Protein AF-A0AAE1G268-F1 (afdb_monomer)

pLDDT: mean 78.22, std 15.73, range [44.62, 96.06]

Sequence (152 aa):
MKRDLQLIQRTEQASSDKEKFERRKLQRRSMMVSEECRVYTKVCIISEKDKYMPGSRTRERLTQCVELRSDDTLRNTAISKQDNRILALLSRDLVAAEGQYHRSCYRSYTRTMPQVIPKETDSEEFPGVVKDSFEKLFAYIREDVFENPRVI

Structure (mmCIF, N/CA/C/O backbone):
data_AF-A0AAE1G268-F1
#
_entry.id   AF-A0AAE1G268-F1
#
loop_
_atom_site.group_PDB
_atom_site.id
_atom_site.type_symbol
_atom_site.label_atom_id
_atom_site.label_alt_id
_atom_site.label_comp_id
_atom_site.label_asym_id
_atom_site.label_entity_id
_atom_site.label_seq_id
_atom_site.pdbx_PDB_ins_code
_atom_site.Cartn_x
_atom_site.Cartn_y
_atom_site.Cartn_z
_atom_site.occupancy
_atom_site.B_iso_or_equiv
_atom_site.auth_seq_id
_atom_site.auth_comp_id
_atom_site.auth_asym_id
_atom_site.auth_atom_id
_atom_site.pdbx_PDB_model_num
ATOM 1 N N . MET A 1 1 ? -20.862 2.002 -51.182 1.00 56.47 1 MET A N 1
ATOM 2 C CA . MET A 1 1 ? -20.795 0.529 -51.068 1.00 56.47 1 MET A CA 1
ATOM 3 C C . MET A 1 1 ? -19.431 0.017 -50.597 1.00 56.47 1 MET A C 1
ATOM 5 O O . MET A 1 1 ? -19.387 -0.537 -49.512 1.00 56.47 1 MET A O 1
ATOM 9 N N . LYS A 1 2 ? -18.297 0.212 -51.302 1.00 60.59 2 LYS A N 1
ATOM 10 C CA . LYS A 1 2 ? -16.980 -0.279 -50.803 1.00 60.59 2 LYS A CA 1
ATOM 11 C C . LYS A 1 2 ? -16.462 0.433 -49.537 1.00 60.59 2 LYS A C 1
ATOM 13 O O . LYS A 1 2 ? -15.811 -0.198 -48.714 1.00 60.59 2 LYS A O 1
ATOM 18 N N . ARG A 1 3 ? -16.747 1.733 -49.378 1.00 65.06 3 ARG A N 1
ATOM 19 C CA . ARG A 1 3 ? -16.334 2.526 -48.200 1.00 65.06 3 ARG A CA 1
ATOM 20 C C . ARG A 1 3 ? -17.108 2.157 -46.934 1.00 65.06 3 ARG A C 1
ATOM 22 O O . ARG A 1 3 ? -16.520 2.103 -45.862 1.00 65.06 3 ARG A O 1
ATOM 29 N N . ASP A 1 4 ? -18.389 1.843 -47.082 1.00 67.81 4 ASP A N 1
ATOM 30 C CA . ASP A 1 4 ? -19.281 1.531 -45.961 1.00 67.81 4 ASP A CA 1
ATOM 31 C C . ASP A 1 4 ? -18.909 0.177 -45.332 1.00 67.81 4 ASP A C 1
ATOM 33 O O . ASP A 1 4 ? -18.825 0.053 -44.114 1.00 67.81 4 ASP A O 1
ATOM 37 N N . LEU A 1 5 ? -18.535 -0.802 -46.166 1.00 64.62 5 LEU A N 1
ATOM 38 C CA . LEU A 1 5 ? -18.011 -2.100 -45.724 1.00 64.62 5 LEU A CA 1
ATOM 39 C C . LEU A 1 5 ? -16.676 -1.985 -44.967 1.00 64.62 5 LEU A C 1
ATOM 41 O O . LEU A 1 5 ? -16.459 -2.690 -43.986 1.00 64.62 5 LEU A O 1
ATOM 45 N N . GLN A 1 6 ? -15.787 -1.076 -45.382 1.00 72.75 6 GLN A N 1
ATOM 46 C CA . GLN A 1 6 ? -14.515 -0.846 -44.683 1.00 72.75 6 GLN A CA 1
ATOM 47 C C . GLN A 1 6 ? -14.705 -0.157 -43.326 1.00 72.75 6 GLN A C 1
ATOM 49 O O . GLN A 1 6 ? -13.922 -0.393 -42.405 1.00 72.75 6 GLN A O 1
ATOM 54 N N . LEU A 1 7 ? -15.729 0.691 -43.190 1.00 74.50 7 LEU A N 1
ATOM 55 C CA . LEU A 1 7 ? -16.050 1.350 -41.927 1.00 74.50 7 LEU A CA 1
ATOM 56 C C . LEU A 1 7 ? -16.542 0.329 -40.889 1.00 74.50 7 LEU A C 1
ATOM 58 O O . LEU A 1 7 ? -16.065 0.347 -39.757 1.00 74.50 7 LEU A O 1
ATOM 62 N N . ILE A 1 8 ? -17.401 -0.606 -41.310 1.00 72.88 8 ILE A N 1
ATOM 63 C CA . ILE A 1 8 ? -17.938 -1.686 -40.466 1.00 72.88 8 ILE A CA 1
ATOM 64 C C . ILE A 1 8 ? -16.811 -2.604 -39.967 1.00 72.88 8 ILE A C 1
ATOM 66 O O . ILE A 1 8 ? -16.680 -2.824 -38.763 1.00 72.88 8 ILE A O 1
ATOM 70 N N . GLN A 1 9 ? -15.911 -3.031 -40.858 1.00 73.31 9 GLN A N 1
ATOM 71 C CA . GLN A 1 9 ? -14.762 -3.869 -40.485 1.00 73.31 9 GLN A CA 1
ATOM 72 C C . GLN A 1 9 ? -13.831 -3.187 -39.470 1.00 73.31 9 GLN A C 1
ATOM 74 O O . GLN A 1 9 ? -13.322 -3.828 -38.552 1.00 73.31 9 GLN A O 1
ATOM 79 N N . ARG A 1 10 ? -13.619 -1.869 -39.594 1.00 71.00 10 ARG A N 1
ATOM 80 C CA . ARG A 1 10 ? -12.815 -1.104 -38.625 1.00 71.00 10 ARG A CA 1
ATOM 81 C C . ARG A 1 10 ? -13.512 -0.970 -37.276 1.00 71.00 10 ARG A C 1
ATOM 83 O O . ARG A 1 10 ? -12.842 -1.039 -36.248 1.00 71.00 10 ARG A O 1
ATOM 90 N N . THR A 1 11 ? -14.833 -0.790 -37.258 1.00 70.38 11 THR A N 1
ATOM 91 C CA . THR A 1 11 ? -15.594 -0.739 -36.003 1.00 70.38 11 THR A CA 1
ATOM 92 C C . THR A 1 11 ? -15.625 -2.089 -35.294 1.00 70.38 11 THR A C 1
ATOM 94 O O . THR A 1 11 ? -15.479 -2.113 -34.076 1.00 70.38 11 THR A O 1
ATOM 97 N N . GLU A 1 12 ? -15.705 -3.194 -36.039 1.00 72.69 12 GLU A N 1
ATOM 98 C CA . GLU A 1 12 ? -15.644 -4.564 -35.511 1.00 72.69 12 GLU A CA 1
ATOM 99 C C . GLU A 1 12 ? -14.260 -4.908 -34.947 1.00 72.69 12 GLU A C 1
ATOM 101 O O . GLU A 1 12 ? -14.139 -5.528 -33.890 1.00 72.69 12 GLU A O 1
ATOM 106 N N . GLN A 1 13 ? -13.191 -4.460 -35.612 1.00 68.25 13 GLN A N 1
ATOM 107 C CA . GLN A 1 13 ? -11.829 -4.588 -35.090 1.00 68.25 13 GLN A CA 1
ATOM 108 C C . GLN A 1 13 ? -11.650 -3.760 -33.813 1.00 68.25 13 GLN A C 1
ATOM 110 O O . GLN A 1 13 ? -11.165 -4.279 -32.809 1.00 68.25 13 GLN A O 1
ATOM 115 N N . ALA A 1 14 ? -12.123 -2.510 -33.804 1.00 67.31 14 ALA A N 1
ATOM 116 C CA . ALA A 1 14 ? -12.051 -1.644 -32.632 1.00 67.31 14 ALA A CA 1
ATOM 117 C C . ALA A 1 14 ? -12.893 -2.161 -31.449 1.00 67.31 14 ALA A C 1
ATOM 119 O O . ALA A 1 14 ? -12.482 -2.002 -30.298 1.00 67.31 14 ALA A O 1
ATOM 120 N N . SER A 1 15 ? -14.050 -2.787 -31.696 1.00 70.12 15 SER A N 1
ATOM 121 C CA . SER A 1 15 ? -14.858 -3.419 -30.647 1.00 70.12 15 SER A CA 1
ATOM 122 C C . SER A 1 15 ? -14.207 -4.703 -30.130 1.00 70.12 15 SER A C 1
ATOM 124 O O . SER A 1 15 ? -14.109 -4.864 -28.917 1.00 70.12 15 SER A O 1
ATOM 126 N N . SER A 1 16 ? -13.668 -5.554 -31.013 1.00 71.75 16 SER A N 1
ATOM 127 C CA . SER A 1 16 ? -12.885 -6.744 -30.636 1.00 71.75 16 SER A CA 1
ATOM 128 C C . SER A 1 16 ? -11.655 -6.371 -29.801 1.00 71.75 16 SER A C 1
ATOM 130 O O . SER A 1 16 ? -11.338 -7.043 -28.820 1.00 71.75 16 SER A O 1
ATOM 132 N N . ASP A 1 17 ? -10.954 -5.293 -30.150 1.00 70.31 17 ASP A N 1
ATOM 133 C CA . ASP A 1 17 ? -9.760 -4.855 -29.424 1.00 70.31 17 ASP A CA 1
ATOM 134 C C . ASP A 1 17 ? -10.102 -4.250 -28.060 1.00 70.31 17 ASP A C 1
ATOM 136 O O . ASP A 1 17 ? -9.413 -4.534 -27.076 1.00 70.31 17 ASP A O 1
ATOM 140 N N . LYS A 1 18 ? -11.205 -3.494 -27.962 1.00 68.75 18 LYS A N 1
ATOM 141 C CA . LYS A 1 18 ? -11.754 -3.030 -26.677 1.00 68.75 18 LYS A CA 1
ATOM 142 C C . LYS A 1 18 ? -12.186 -4.199 -25.796 1.00 68.75 18 LYS A C 1
ATOM 144 O O . LYS A 1 18 ? -11.873 -4.212 -24.609 1.00 68.75 18 LYS A O 1
ATOM 149 N N . GLU A 1 19 ? -12.836 -5.205 -26.370 1.00 72.56 19 GLU A N 1
ATOM 150 C CA . GLU A 1 19 ? -13.271 -6.393 -25.640 1.00 72.56 19 GLU A CA 1
ATOM 151 C C . GLU A 1 19 ? -12.078 -7.239 -25.169 1.00 72.56 19 GLU A C 1
ATOM 153 O O . GLU A 1 19 ? -12.036 -7.666 -24.017 1.00 72.56 19 GLU A O 1
ATOM 158 N N . LYS A 1 20 ? -11.043 -7.414 -26.000 1.00 70.50 20 LYS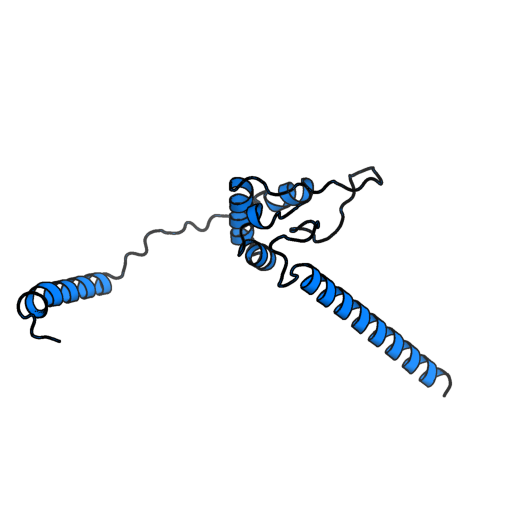 A N 1
ATOM 159 C CA . LYS A 1 20 ? -9.780 -8.059 -25.601 1.00 70.50 20 LYS A CA 1
ATOM 160 C C . LYS A 1 20 ? -9.042 -7.259 -24.528 1.00 70.50 20 LYS A C 1
ATOM 162 O O . LYS A 1 20 ? -8.441 -7.859 -23.637 1.00 70.50 20 LYS A O 1
ATOM 167 N N . PHE A 1 21 ? -9.070 -5.929 -24.592 1.00 66.19 21 PHE A N 1
ATOM 168 C CA . PHE A 1 21 ? -8.470 -5.057 -23.582 1.00 66.19 21 PHE A CA 1
ATOM 169 C C . PHE A 1 21 ? -9.192 -5.168 -22.232 1.00 66.19 21 PHE A C 1
ATOM 171 O O . PHE A 1 21 ? -8.535 -5.380 -21.211 1.00 66.19 21 PHE A O 1
ATOM 178 N N . GLU A 1 22 ? -10.527 -5.122 -22.221 1.00 66.50 22 GLU A N 1
ATOM 179 C CA . GLU A 1 22 ? -11.322 -5.287 -20.999 1.00 66.50 22 GLU A CA 1
ATOM 180 C C . GLU A 1 22 ? -11.255 -6.724 -20.459 1.00 66.50 22 GLU A C 1
ATOM 182 O O . GLU A 1 22 ? -11.076 -6.901 -19.256 1.00 66.50 22 GLU A O 1
ATOM 187 N N . ARG A 1 23 ? -11.241 -7.760 -21.314 1.00 61.81 23 ARG A N 1
ATOM 188 C CA . ARG A 1 23 ? -10.978 -9.150 -20.889 1.00 61.81 23 ARG A CA 1
ATOM 189 C C . ARG A 1 23 ? -9.592 -9.297 -20.262 1.00 61.81 23 ARG A C 1
ATOM 191 O O . ARG A 1 23 ? -9.483 -9.910 -19.210 1.00 61.81 23 ARG A O 1
ATOM 198 N N . ARG A 1 24 ? -8.538 -8.688 -20.822 1.00 61.50 24 ARG A N 1
ATOM 199 C CA . ARG A 1 24 ? -7.190 -8.682 -20.207 1.00 61.50 24 ARG A CA 1
ATOM 200 C C . ARG A 1 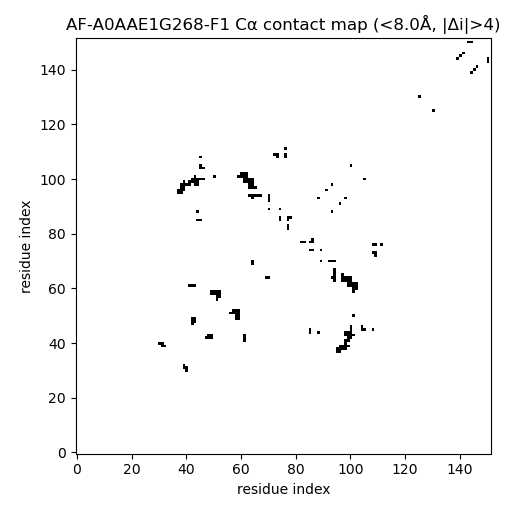24 ? -7.162 -7.932 -18.873 1.00 61.50 24 ARG A C 1
ATOM 202 O O . ARG A 1 24 ? -6.421 -8.316 -17.974 1.00 61.50 24 ARG A O 1
ATOM 209 N N . LYS A 1 25 ? -7.951 -6.867 -18.728 1.00 58.50 25 LYS A N 1
ATOM 210 C CA . LYS A 1 25 ? -8.068 -6.074 -17.494 1.00 58.50 25 LYS A CA 1
ATOM 211 C C . LYS A 1 25 ? -8.843 -6.820 -16.400 1.00 58.50 25 LYS A C 1
ATOM 213 O O . LYS A 1 25 ? -8.404 -6.829 -15.253 1.00 58.50 25 LYS A O 1
ATOM 218 N N . LEU A 1 26 ? -9.927 -7.507 -16.761 1.00 57.25 26 LEU A N 1
ATOM 219 C CA . LEU A 1 26 ? -10.678 -8.419 -15.890 1.00 57.25 26 LEU A CA 1
ATOM 220 C C . LEU A 1 26 ? -9.846 -9.649 -15.511 1.00 57.25 26 LEU A C 1
ATOM 222 O O . LEU A 1 26 ? -9.812 -10.023 -14.346 1.00 57.25 26 LEU A O 1
ATOM 226 N N . GLN A 1 27 ? -9.097 -10.220 -16.455 1.00 56.53 27 GLN A N 1
ATOM 227 C CA . GLN A 1 27 ? -8.208 -11.353 -16.204 1.00 56.53 27 GLN A CA 1
ATOM 228 C C . GLN A 1 27 ? -7.036 -10.967 -15.295 1.00 56.53 27 GLN A C 1
ATOM 230 O O . GLN A 1 27 ? -6.666 -11.753 -14.440 1.00 56.53 27 GLN A O 1
ATOM 235 N N . ARG A 1 28 ? -6.504 -9.740 -15.376 1.00 53.53 28 ARG A N 1
ATOM 236 C CA . ARG A 1 28 ? -5.526 -9.236 -14.390 1.00 53.53 28 ARG A CA 1
ATOM 237 C C . ARG A 1 28 ? -6.120 -9.072 -12.991 1.00 53.53 28 ARG A C 1
ATOM 239 O O . ARG A 1 28 ? -5.433 -9.372 -12.024 1.00 53.53 28 ARG A O 1
ATOM 246 N N . ARG A 1 29 ? -7.382 -8.637 -12.881 1.00 53.09 29 ARG A N 1
ATOM 247 C CA . ARG A 1 29 ? -8.100 -8.576 -11.594 1.00 53.09 29 ARG A CA 1
ATOM 248 C C . ARG A 1 29 ? -8.362 -9.971 -11.019 1.00 53.09 29 ARG A C 1
ATOM 250 O O . ARG A 1 29 ? -8.152 -10.176 -9.833 1.00 53.09 29 ARG A O 1
ATOM 257 N N . SER A 1 30 ? -8.749 -10.925 -11.864 1.00 47.44 30 SER A N 1
ATOM 258 C CA . SER A 1 30 ? -8.966 -12.330 -11.494 1.00 47.44 30 SER A CA 1
ATOM 259 C C . SER A 1 30 ? -7.660 -13.072 -11.182 1.00 47.44 30 SER A C 1
ATOM 261 O O . SER A 1 30 ? -7.633 -13.895 -10.279 1.00 47.44 30 SER A O 1
ATOM 263 N N . MET A 1 31 ? -6.543 -12.744 -11.840 1.00 44.62 31 MET A N 1
ATOM 264 C CA . MET A 1 31 ? -5.245 -13.361 -11.544 1.00 44.62 31 MET A CA 1
ATOM 265 C C . MET A 1 31 ? -4.691 -12.972 -10.172 1.00 44.62 31 MET A C 1
ATOM 267 O O . MET A 1 31 ? -3.812 -13.670 -9.690 1.00 44.62 31 MET A O 1
ATOM 271 N N . MET A 1 32 ? -5.181 -11.911 -9.522 1.00 51.31 32 MET A N 1
ATOM 272 C CA . MET A 1 32 ? -4.733 -11.555 -8.167 1.00 51.31 32 MET A CA 1
ATOM 273 C C . MET A 1 32 ? -5.372 -12.406 -7.065 1.00 51.31 32 MET A C 1
ATOM 275 O O . MET A 1 32 ? -4.894 -12.372 -5.933 1.00 51.31 32 MET A O 1
ATOM 279 N N . VAL A 1 33 ? -6.421 -13.171 -7.381 1.00 52.50 33 VAL A N 1
ATOM 280 C CA . VAL A 1 33 ? -7.111 -14.049 -6.435 1.00 52.50 33 VAL A CA 1
ATOM 281 C C . VAL A 1 33 ? -7.584 -15.292 -7.187 1.00 52.50 33 VAL A C 1
ATOM 283 O O . VAL A 1 33 ? -8.639 -15.286 -7.813 1.00 52.50 33 VAL A O 1
ATOM 286 N N . SER A 1 34 ? -6.817 -16.381 -7.102 1.00 48.62 34 SER A N 1
ATOM 287 C CA . SER A 1 34 ? -7.471 -17.691 -7.106 1.00 48.62 34 SER A CA 1
ATOM 288 C C . SER A 1 34 ? -8.159 -17.811 -5.750 1.00 48.62 34 SER A C 1
ATOM 290 O O . SER A 1 34 ? -7.509 -17.586 -4.728 1.00 48.62 34 SER A O 1
ATOM 292 N N . GLU A 1 35 ? -9.453 -18.127 -5.726 1.00 54.53 35 GLU A N 1
ATOM 293 C CA . GLU A 1 35 ? -10.225 -18.333 -4.488 1.00 54.53 35 GLU A CA 1
ATOM 294 C C . GLU A 1 35 ? -9.591 -19.405 -3.573 1.00 54.53 35 GLU A C 1
ATOM 296 O O . GLU A 1 35 ? -9.867 -19.449 -2.377 1.00 54.53 35 GLU A O 1
ATOM 301 N N . GLU A 1 36 ? -8.657 -20.196 -4.110 1.00 56.19 36 GLU A N 1
ATOM 302 C CA . GLU A 1 36 ? -7.946 -21.280 -3.434 1.00 56.19 36 GLU A CA 1
ATOM 303 C C . GLU A 1 36 ? -6.512 -20.908 -2.993 1.00 56.19 36 GLU A C 1
ATOM 305 O O . GLU A 1 36 ? -5.889 -21.659 -2.242 1.00 56.19 36 GLU A O 1
ATOM 310 N N . CYS A 1 37 ? -5.958 -19.760 -3.416 1.00 59.66 37 CYS A N 1
ATOM 311 C CA . CYS A 1 37 ? -4.562 -19.402 -3.136 1.00 59.66 37 CYS A CA 1
ATOM 312 C C . CYS A 1 37 ? -4.457 -18.287 -2.085 1.00 59.66 37 CYS A C 1
ATOM 314 O O . CYS A 1 37 ? -4.846 -17.143 -2.316 1.00 59.66 37 CYS A O 1
ATOM 316 N N . ARG A 1 38 ? -3.879 -18.616 -0.923 1.00 71.06 38 ARG A N 1
ATOM 317 C CA . ARG A 1 38 ? -3.638 -17.670 0.189 1.00 71.06 38 ARG A CA 1
ATOM 318 C C . ARG A 1 38 ? -2.581 -16.601 -0.120 1.00 71.06 38 ARG A C 1
ATOM 320 O O . ARG A 1 38 ? -2.398 -15.693 0.682 1.00 71.06 38 ARG A O 1
ATOM 327 N N . VAL A 1 39 ? -1.896 -16.717 -1.256 1.00 83.38 39 VAL A N 1
ATOM 328 C CA . VAL A 1 39 ? -0.697 -15.956 -1.602 1.00 83.38 39 VAL A CA 1
ATOM 329 C C . VAL A 1 39 ? -0.940 -15.105 -2.849 1.00 83.38 39 VAL A C 1
ATOM 331 O O . VAL A 1 39 ? -1.516 -15.575 -3.832 1.00 83.38 39 VAL A O 1
ATOM 334 N N . TYR A 1 40 ? -0.478 -13.855 -2.825 1.00 84.69 40 TYR A N 1
ATOM 335 C CA . TYR A 1 40 ? -0.520 -12.959 -3.972 1.00 84.69 40 TYR A CA 1
ATOM 336 C C . TYR A 1 40 ? 0.380 -13.454 -5.108 1.00 84.69 40 TYR A C 1
ATOM 338 O O . TYR A 1 40 ? 1.447 -14.033 -4.909 1.00 84.69 40 TYR A O 1
ATOM 346 N N . THR A 1 41 ? -0.019 -13.172 -6.348 1.00 84.25 41 THR A N 1
ATOM 347 C CA . THR A 1 41 ? 0.849 -13.429 -7.502 1.00 84.25 41 THR A CA 1
ATOM 348 C C . THR A 1 41 ? 2.162 -12.663 -7.395 1.00 84.25 41 THR A C 1
ATOM 350 O O . THR A 1 41 ? 2.175 -11.534 -6.907 1.00 84.25 41 THR A O 1
ATOM 353 N N . LYS A 1 42 ? 3.239 -13.237 -7.949 1.00 87.38 42 LYS A N 1
ATOM 354 C CA . LYS A 1 42 ? 4.588 -12.646 -8.007 1.00 87.38 42 LYS A CA 1
ATOM 355 C C . LYS A 1 42 ? 4.660 -11.435 -8.947 1.00 87.38 42 LYS A C 1
ATOM 357 O O . LYS A 1 42 ? 5.274 -11.480 -10.011 1.00 87.38 42 LYS A O 1
ATOM 362 N N . VAL A 1 43 ? 3.984 -10.360 -8.559 1.00 91.25 43 VAL A N 1
ATOM 363 C CA . VAL A 1 43 ? 3.871 -9.079 -9.257 1.00 91.25 43 VAL A CA 1
ATOM 364 C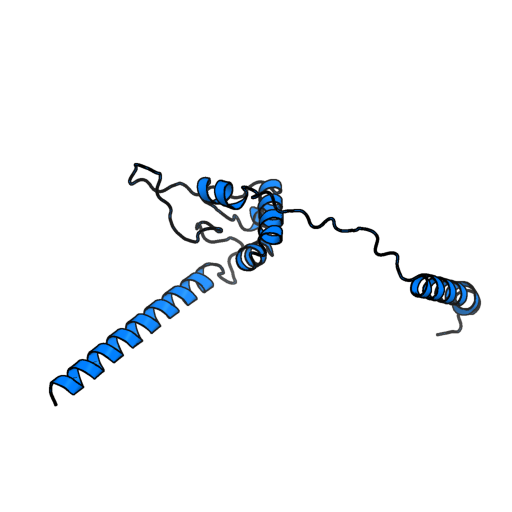 C . VAL A 1 43 ? 3.976 -7.969 -8.215 1.00 91.25 43 VAL A C 1
ATOM 366 O O . VAL A 1 43 ? 3.584 -8.137 -7.066 1.00 91.25 43 VAL A O 1
ATOM 369 N N . CYS A 1 44 ? 4.495 -6.807 -8.612 1.00 94.44 44 CYS A N 1
ATOM 370 C CA . CYS A 1 44 ? 4.530 -5.641 -7.736 1.00 94.44 44 CYS A CA 1
ATOM 371 C C . CYS A 1 44 ? 3.115 -5.166 -7.372 1.00 94.44 44 CYS A C 1
ATOM 373 O O . CYS A 1 44 ? 2.394 -4.690 -8.250 1.00 94.44 44 CYS A O 1
ATOM 375 N N . ILE A 1 45 ? 2.758 -5.190 -6.087 1.00 93.44 45 ILE A N 1
ATOM 376 C CA . ILE A 1 45 ? 1.446 -4.749 -5.579 1.00 93.44 45 ILE A CA 1
ATOM 377 C C . ILE A 1 45 ? 1.167 -3.259 -5.850 1.00 93.44 45 ILE A C 1
ATOM 379 O O . ILE A 1 45 ? 0.024 -2.862 -6.077 1.00 93.44 45 ILE A O 1
ATOM 383 N N . ILE A 1 46 ? 2.221 -2.436 -5.923 1.00 94.25 46 ILE A N 1
ATOM 384 C CA . ILE A 1 46 ? 2.120 -0.986 -6.149 1.00 94.25 46 ILE A CA 1
ATOM 385 C C . ILE A 1 46 ? 1.915 -0.667 -7.635 1.00 94.25 46 ILE A C 1
ATOM 387 O O . ILE A 1 46 ? 1.044 0.117 -7.996 1.00 94.25 46 ILE A O 1
ATOM 391 N N . SER A 1 47 ? 2.734 -1.247 -8.519 1.00 91.69 47 SER A N 1
ATOM 392 C CA . SER A 1 47 ? 2.761 -0.867 -9.941 1.00 91.69 47 SER A CA 1
ATOM 393 C C . SER A 1 47 ? 2.020 -1.826 -10.868 1.00 91.69 47 SER A C 1
ATOM 395 O O . SER A 1 47 ? 1.743 -1.435 -11.999 1.00 91.69 47 SER A O 1
ATOM 397 N N . GLU A 1 48 ? 1.739 -3.065 -10.439 1.00 90.12 48 GLU A N 1
ATOM 398 C CA . GLU A 1 48 ? 1.145 -4.150 -11.252 1.00 90.12 48 GLU A CA 1
ATOM 399 C C . GLU A 1 48 ? 1.878 -4.446 -12.577 1.00 90.12 48 GLU A C 1
ATOM 401 O O . GLU A 1 48 ? 1.355 -5.082 -13.491 1.00 90.12 48 GLU A O 1
ATOM 406 N N . LYS A 1 49 ? 3.102 -3.941 -12.712 1.00 89.25 49 LYS A N 1
ATOM 407 C CA . LYS A 1 49 ? 3.890 -3.944 -13.945 1.00 89.25 49 LYS A CA 1
ATOM 408 C C . LYS A 1 49 ? 5.333 -4.238 -13.613 1.00 89.25 49 LYS A C 1
ATOM 410 O O . LYS A 1 49 ? 5.822 -3.710 -12.614 1.00 89.25 49 LYS A O 1
ATOM 415 N N . ASP A 1 50 ? 5.999 -4.963 -14.503 1.00 89.38 50 ASP A N 1
ATOM 416 C CA . ASP A 1 50 ? 7.450 -5.111 -14.501 1.00 89.38 50 ASP A CA 1
ATOM 417 C C . ASP A 1 50 ? 8.122 -3.742 -14.629 1.00 89.38 50 ASP A C 1
ATOM 419 O O . ASP A 1 50 ? 7.704 -2.892 -15.424 1.00 89.38 50 ASP A O 1
ATOM 423 N N . LYS A 1 51 ? 9.183 -3.536 -13.852 1.00 90.12 51 LYS A N 1
ATOM 424 C CA . LYS A 1 51 ? 10.009 -2.334 -13.918 1.00 90.12 51 LYS A CA 1
ATOM 425 C C . LYS A 1 51 ? 11.422 -2.701 -14.342 1.00 90.12 51 LYS A C 1
ATOM 427 O O . LYS A 1 51 ? 11.916 -3.772 -14.008 1.00 90.12 51 LYS A O 1
ATOM 432 N N . TYR A 1 52 ? 12.067 -1.821 -15.098 1.00 91.75 52 TYR A N 1
ATOM 433 C CA . TYR A 1 52 ? 13.452 -1.984 -15.535 1.00 91.75 52 TYR A CA 1
ATOM 434 C C . TYR A 1 52 ? 14.364 -1.051 -14.744 1.00 91.75 52 TYR A C 1
ATOM 436 O O . TYR A 1 52 ? 13.957 0.047 -14.354 1.00 91.75 52 TYR A O 1
ATOM 444 N N . MET A 1 53 ? 15.595 -1.498 -14.502 1.00 89.81 53 MET A N 1
ATOM 445 C CA . MET A 1 53 ? 16.605 -0.686 -13.833 1.00 89.81 53 MET A CA 1
ATOM 446 C C . MET A 1 53 ? 17.012 0.497 -14.726 1.00 89.81 53 MET A C 1
ATOM 448 O O . MET A 1 53 ? 17.143 0.330 -15.941 1.00 89.81 53 MET A O 1
ATOM 452 N N . PRO A 1 54 ? 17.237 1.694 -14.158 1.00 87.50 54 PRO A N 1
ATOM 453 C CA . PRO A 1 54 ? 17.656 2.850 -14.943 1.00 87.50 54 PRO A CA 1
ATOM 454 C C . PRO A 1 54 ? 18.998 2.567 -15.631 1.00 87.50 54 PRO A C 1
ATOM 456 O O . PRO A 1 54 ? 19.922 2.048 -15.009 1.00 87.50 54 PRO A O 1
ATOM 459 N N . GLY A 1 55 ? 19.095 2.889 -16.923 1.00 89.12 55 GLY A N 1
ATOM 460 C CA . GLY A 1 55 ? 20.314 2.677 -17.713 1.00 89.12 55 GLY A CA 1
ATOM 461 C C . GLY A 1 55 ? 20.604 1.219 -18.090 1.00 89.12 55 GLY A C 1
ATOM 462 O O . GLY A 1 55 ? 21.648 0.948 -18.673 1.00 89.12 55 GLY A O 1
ATOM 463 N N . SER A 1 56 ? 19.699 0.279 -17.797 1.00 90.06 56 SER A N 1
ATOM 464 C CA . SER A 1 56 ? 19.872 -1.137 -18.121 1.00 90.06 56 SER A CA 1
ATOM 465 C C . SER A 1 56 ? 18.611 -1.743 -18.739 1.00 90.06 56 SER A C 1
ATOM 467 O O . SER A 1 56 ? 17.490 -1.302 -18.501 1.00 90.06 56 SER A O 1
ATOM 469 N N . ARG A 1 57 ? 18.792 -2.815 -19.517 1.00 89.50 57 ARG A N 1
ATOM 470 C CA . ARG A 1 57 ? 17.698 -3.671 -20.008 1.00 89.50 57 ARG A CA 1
ATOM 471 C C . ARG A 1 57 ? 17.302 -4.758 -19.002 1.00 89.50 57 ARG A C 1
ATOM 473 O O . ARG A 1 57 ? 16.459 -5.598 -19.305 1.00 89.50 57 ARG A O 1
ATOM 480 N N . THR A 1 58 ? 17.903 -4.766 -17.814 1.00 91.62 58 THR A N 1
ATOM 481 C CA . THR A 1 58 ? 17.583 -5.722 -16.750 1.00 91.62 58 THR A CA 1
ATOM 482 C C . THR A 1 58 ? 16.335 -5.298 -15.980 1.00 91.62 58 THR A C 1
ATOM 484 O O . THR A 1 58 ? 16.141 -4.121 -15.667 1.00 91.62 58 THR A O 1
ATOM 487 N N . ARG A 1 59 ? 15.477 -6.273 -15.665 1.00 91.62 59 ARG A N 1
ATOM 488 C CA . ARG A 1 59 ? 14.296 -6.056 -14.822 1.00 91.62 59 ARG A CA 1
ATOM 489 C C . ARG A 1 59 ? 14.724 -5.833 -13.372 1.00 91.62 59 ARG A C 1
ATOM 491 O O . ARG A 1 59 ? 15.617 -6.517 -12.870 1.00 91.62 59 ARG A O 1
ATOM 498 N N . GLU A 1 60 ? 14.092 -4.873 -12.711 1.00 94.25 60 GLU A N 1
ATOM 499 C CA . GLU A 1 60 ? 14.210 -4.678 -11.273 1.00 94.25 60 GLU A CA 1
ATOM 500 C C . GLU A 1 60 ? 13.611 -5.898 -10.565 1.00 94.25 60 GLU A C 1
ATOM 502 O O . GLU A 1 60 ? 12.529 -6.369 -10.916 1.00 94.25 60 GLU A O 1
ATOM 507 N N . ARG A 1 61 ? 14.331 -6.440 -9.581 1.00 94.12 61 ARG A N 1
ATOM 508 C CA . ARG A 1 61 ? 13.847 -7.592 -8.816 1.00 94.12 61 ARG A CA 1
ATOM 509 C C . ARG A 1 61 ? 12.723 -7.167 -7.874 1.00 94.12 61 ARG A C 1
ATOM 511 O O . ARG A 1 61 ? 12.769 -6.086 -7.287 1.00 94.12 61 ARG A O 1
ATOM 518 N N . LEU A 1 62 ? 11.746 -8.052 -7.706 1.00 95.31 62 LEU A N 1
ATOM 519 C CA . LEU A 1 62 ? 10.723 -7.914 -6.679 1.00 95.31 62 LEU A CA 1
ATOM 520 C C . LEU A 1 62 ? 11.309 -8.254 -5.304 1.00 95.31 62 LEU A C 1
ATOM 522 O O . LEU A 1 62 ? 12.131 -9.158 -5.162 1.00 95.31 62 LEU A O 1
ATOM 526 N N . THR A 1 63 ? 10.873 -7.511 -4.298 1.00 94.50 63 THR A N 1
ATOM 527 C CA . THR A 1 63 ? 11.160 -7.718 -2.882 1.00 94.50 63 THR A CA 1
ATOM 528 C C . THR A 1 63 ? 9.866 -8.146 -2.205 1.00 94.50 63 THR A C 1
ATOM 530 O O . THR A 1 63 ? 8.848 -7.475 -2.361 1.00 94.50 63 THR A O 1
ATOM 533 N N . GLN A 1 64 ? 9.898 -9.270 -1.496 1.00 94.69 64 GLN A N 1
ATOM 534 C CA . GLN A 1 64 ? 8.766 -9.750 -0.707 1.00 94.69 64 GLN A CA 1
ATOM 535 C C . GLN A 1 64 ? 8.641 -8.942 0.587 1.00 94.69 64 GLN A C 1
ATOM 537 O O . GLN A 1 64 ? 9.647 -8.580 1.199 1.00 94.69 64 GLN A O 1
ATOM 542 N N . CYS A 1 65 ? 7.405 -8.672 0.993 1.00 93.38 65 CYS A N 1
ATOM 543 C CA . CYS A 1 65 ? 7.074 -8.138 2.302 1.00 93.38 65 CYS A CA 1
ATOM 544 C C . CYS A 1 65 ? 7.263 -9.255 3.333 1.00 93.38 65 CYS A C 1
ATOM 546 O O . CYS A 1 65 ? 6.531 -10.240 3.319 1.00 93.38 65 CYS A O 1
ATOM 548 N N . VAL A 1 66 ? 8.285 -9.131 4.177 1.00 92.75 66 VAL A N 1
ATOM 549 C CA . VAL A 1 66 ? 8.590 -10.114 5.233 1.00 92.75 66 VAL A CA 1
ATOM 550 C C . VAL A 1 66 ? 8.332 -9.528 6.623 1.00 92.75 66 VAL A C 1
ATOM 552 O O . VAL A 1 66 ? 8.052 -10.260 7.564 1.00 92.75 66 VAL A O 1
ATOM 555 N N . GLU A 1 67 ? 8.398 -8.203 6.762 1.00 93.12 67 GLU A N 1
ATOM 556 C CA . GLU A 1 67 ? 8.268 -7.517 8.045 1.00 93.12 67 GLU A CA 1
ATOM 557 C C . GLU A 1 67 ? 6.894 -6.848 8.184 1.00 93.12 67 GLU A C 1
ATOM 559 O O . GLU A 1 67 ? 6.439 -6.142 7.280 1.00 93.12 67 GLU A O 1
ATOM 564 N N . LEU A 1 68 ? 6.274 -6.968 9.362 1.00 89.94 68 LEU A N 1
ATOM 565 C CA . LEU A 1 68 ? 5.019 -6.267 9.681 1.00 89.94 68 LEU A CA 1
ATOM 566 C C . LEU A 1 68 ? 5.177 -4.745 9.578 1.00 89.94 68 LEU A C 1
ATOM 568 O O . LEU A 1 68 ? 4.304 -4.053 9.067 1.00 89.94 68 LEU A O 1
ATOM 572 N N . ARG A 1 69 ? 6.360 -4.226 9.929 1.00 90.19 69 ARG A N 1
ATOM 573 C CA . ARG A 1 69 ? 6.674 -2.798 9.804 1.00 90.19 69 ARG A CA 1
ATOM 574 C C . ARG A 1 69 ? 6.520 -2.276 8.368 1.00 90.19 69 ARG A C 1
ATOM 576 O O . ARG A 1 69 ? 6.147 -1.114 8.175 1.00 90.19 69 ARG A O 1
ATOM 583 N N . SER A 1 70 ? 6.827 -3.089 7.352 1.00 88.75 70 SER A N 1
ATOM 584 C CA . SER A 1 70 ? 6.593 -2.702 5.953 1.00 88.75 70 SER A CA 1
ATOM 585 C C . SER A 1 70 ? 5.107 -2.667 5.590 1.00 88.75 70 SER A C 1
ATOM 587 O O . SER A 1 70 ? 4.718 -1.778 4.830 1.00 88.75 70 SER A O 1
ATOM 589 N N . ASP A 1 71 ? 4.288 -3.565 6.150 1.00 91.81 71 ASP A N 1
ATOM 590 C CA . ASP A 1 71 ? 2.826 -3.547 5.986 1.00 91.81 71 ASP A CA 1
ATOM 591 C C . ASP A 1 71 ? 2.235 -2.258 6.566 1.00 91.81 71 ASP A C 1
ATOM 593 O O . ASP A 1 71 ? 1.594 -1.493 5.844 1.00 91.81 71 ASP A O 1
ATOM 597 N N . ASP A 1 72 ? 2.576 -1.943 7.819 1.00 92.06 72 ASP A N 1
ATOM 598 C CA . ASP A 1 72 ? 2.110 -0.740 8.518 1.00 92.06 72 ASP A CA 1
ATOM 599 C C . ASP A 1 72 ? 2.474 0.538 7.759 1.00 92.06 72 ASP A C 1
ATOM 601 O O . ASP A 1 72 ? 1.664 1.451 7.596 1.00 92.06 72 ASP A O 1
ATOM 605 N N . THR A 1 73 ? 3.703 0.603 7.240 1.00 93.25 73 THR A N 1
ATOM 606 C CA . THR A 1 73 ? 4.166 1.770 6.482 1.00 93.25 73 THR A CA 1
ATOM 607 C C . THR A 1 73 ? 3.344 1.952 5.203 1.00 93.25 73 THR A C 1
ATOM 609 O O . THR A 1 73 ? 2.947 3.078 4.883 1.00 93.25 73 THR A O 1
ATOM 612 N N . LEU A 1 74 ? 3.066 0.865 4.473 1.00 93.44 74 LEU A N 1
ATOM 613 C CA . LEU A 1 74 ? 2.235 0.895 3.267 1.00 93.44 74 LEU A CA 1
ATOM 614 C C . LEU A 1 74 ? 0.786 1.251 3.589 1.00 93.44 74 LEU A C 1
ATOM 616 O O . LEU A 1 74 ? 0.191 2.036 2.853 1.00 93.44 74 LEU A O 1
ATOM 620 N N . ARG A 1 75 ? 0.249 0.737 4.698 1.00 93.94 75 ARG A N 1
ATOM 621 C CA . ARG A 1 75 ? -1.093 1.052 5.196 1.00 93.94 75 ARG A CA 1
ATOM 622 C C . ARG A 1 75 ? -1.233 2.521 5.517 1.00 93.94 75 ARG A C 1
ATOM 624 O O . ARG A 1 75 ? -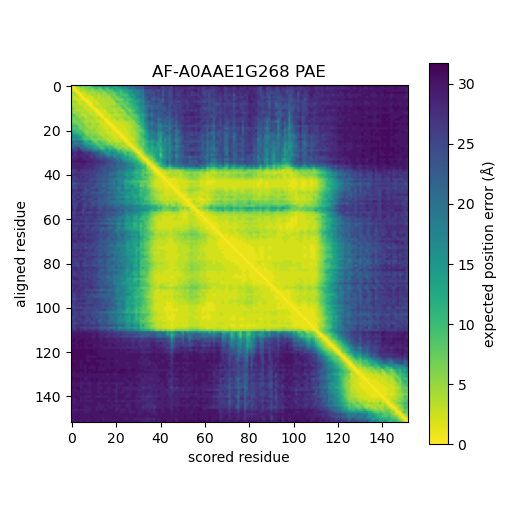2.087 3.182 4.935 1.00 93.94 75 ARG A O 1
ATOM 631 N N . ASN A 1 76 ? -0.335 3.056 6.331 1.00 93.44 76 ASN A N 1
ATOM 632 C CA . ASN A 1 76 ? -0.356 4.461 6.713 1.00 93.44 76 ASN A CA 1
ATOM 633 C C . ASN A 1 76 ? -0.227 5.365 5.486 1.00 93.44 76 ASN A C 1
ATOM 635 O O . ASN A 1 76 ? -1.015 6.291 5.319 1.00 93.44 76 ASN A O 1
ATOM 639 N N . THR A 1 77 ? 0.694 5.059 4.563 1.00 93.75 77 THR A N 1
ATOM 640 C CA . THR A 1 77 ? 0.797 5.857 3.331 1.00 93.75 77 THR A CA 1
ATOM 641 C C . THR A 1 77 ? -0.394 5.704 2.393 1.00 93.75 77 THR A C 1
ATOM 643 O O . THR A 1 77 ? -0.754 6.685 1.747 1.00 93.75 77 THR A O 1
ATOM 646 N N . ALA A 1 78 ? -1.026 4.533 2.313 1.00 93.69 78 ALA A N 1
ATOM 647 C CA . ALA A 1 78 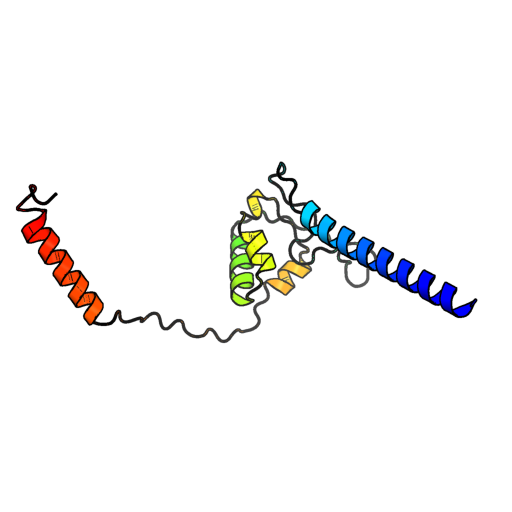? -2.246 4.346 1.533 1.00 93.69 78 ALA A CA 1
ATOM 648 C C . ALA A 1 78 ? -3.427 5.128 2.124 1.00 93.69 78 ALA A C 1
ATOM 650 O O . ALA A 1 78 ? -4.147 5.770 1.364 1.00 93.69 78 ALA A O 1
ATOM 651 N N . ILE A 1 79 ? -3.568 5.152 3.455 1.00 93.12 79 ILE A N 1
ATOM 652 C CA . ILE A 1 79 ? -4.557 5.978 4.164 1.00 93.12 79 ILE A CA 1
ATOM 653 C C . ILE A 1 79 ? -4.305 7.457 3.862 1.00 93.12 79 ILE A C 1
ATOM 655 O O . ILE A 1 79 ? -5.197 8.142 3.367 1.00 93.12 79 ILE A O 1
ATOM 659 N N . SER A 1 80 ? -3.073 7.941 4.059 1.00 91.56 80 SER A N 1
ATOM 660 C CA . SER A 1 80 ? -2.726 9.347 3.810 1.00 91.56 80 SER A CA 1
ATOM 661 C C . SER A 1 80 ? -2.923 9.774 2.353 1.00 91.56 80 SER A C 1
ATOM 663 O O . SER A 1 80 ? -3.177 10.945 2.084 1.00 91.56 80 SER A O 1
ATOM 665 N N . LYS A 1 81 ? -2.774 8.850 1.397 1.00 92.25 81 LYS A N 1
ATOM 666 C CA . LYS A 1 81 ? -2.986 9.106 -0.036 1.00 92.25 81 LYS A CA 1
ATOM 667 C C . LYS A 1 81 ? -4.413 8.817 -0.507 1.00 92.25 81 LYS A C 1
ATOM 669 O O . LYS A 1 81 ? -4.692 9.063 -1.676 1.00 92.25 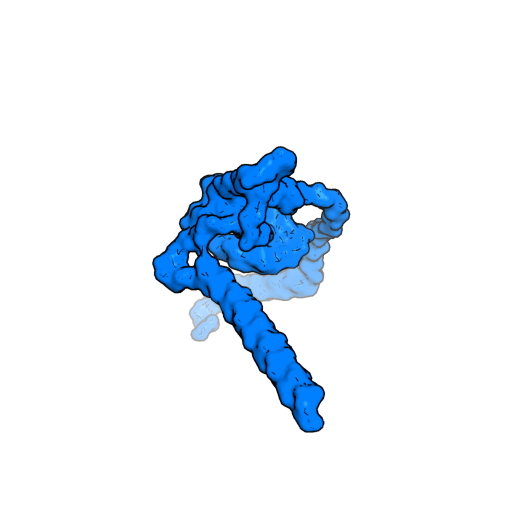81 LYS A O 1
ATOM 674 N N . GLN A 1 82 ? -5.277 8.285 0.362 1.00 92.62 82 GLN A N 1
ATOM 675 C CA . GLN A 1 82 ? -6.601 7.758 0.013 1.00 92.62 82 GLN A CA 1
ATOM 676 C C . GLN A 1 82 ? -6.552 6.764 -1.166 1.00 92.62 82 GLN A C 1
ATOM 678 O O . GLN A 1 82 ? -7.426 6.736 -2.036 1.00 92.62 82 GLN A O 1
ATOM 683 N N . ASP A 1 83 ? -5.504 5.934 -1.216 1.00 93.38 83 ASP A N 1
ATOM 684 C CA . ASP A 1 83 ? -5.325 4.934 -2.270 1.00 93.38 83 ASP A CA 1
ATOM 685 C C . ASP A 1 83 ? -6.165 3.687 -1.968 1.00 93.38 83 ASP A C 1
ATOM 687 O O . ASP A 1 83 ? -5.694 2.690 -1.413 1.00 93.38 83 ASP A O 1
ATOM 691 N N . ASN A 1 84 ? -7.440 3.750 -2.357 1.00 93.19 84 ASN A N 1
ATOM 692 C CA . ASN A 1 84 ? -8.428 2.691 -2.135 1.00 93.19 84 ASN A CA 1
ATOM 693 C C . ASN A 1 84 ? -7.999 1.326 -2.688 1.00 93.19 84 ASN A C 1
ATOM 695 O O . ASN A 1 84 ? -8.393 0.289 -2.156 1.00 93.19 84 ASN A O 1
ATOM 699 N N . ARG A 1 85 ? -7.187 1.299 -3.752 1.00 93.44 85 ARG A N 1
ATOM 700 C CA . ARG A 1 85 ? -6.720 0.039 -4.333 1.00 93.44 85 ARG A CA 1
ATOM 701 C C . ARG A 1 85 ? -5.706 -0.629 -3.417 1.00 93.44 85 ARG A C 1
ATOM 703 O O . ARG A 1 85 ? -5.824 -1.823 -3.153 1.00 93.44 85 ARG A O 1
ATOM 710 N N . ILE A 1 86 ? -4.705 0.120 -2.962 1.00 92.56 86 ILE A N 1
ATOM 711 C CA . ILE A 1 86 ? -3.703 -0.425 -2.044 1.00 92.56 86 ILE A CA 1
ATOM 712 C C . ILE A 1 86 ? -4.364 -0.778 -0.710 1.00 92.56 86 ILE A C 1
ATOM 714 O O . ILE A 1 86 ? -4.100 -1.854 -0.190 1.00 92.56 86 ILE A O 1
ATOM 718 N N . LEU A 1 87 ? -5.303 0.036 -0.218 1.00 94.19 87 LEU A N 1
ATOM 719 C CA . LEU A 1 87 ? -6.097 -0.293 0.973 1.00 94.19 87 LEU A CA 1
ATOM 720 C C . LEU A 1 87 ? -6.858 -1.619 0.830 1.00 94.19 87 LEU A C 1
ATOM 722 O O . LEU A 1 87 ? -6.851 -2.424 1.757 1.00 94.19 87 LEU A O 1
ATOM 726 N N . ALA A 1 88 ? -7.452 -1.890 -0.336 1.00 91.19 88 ALA A N 1
ATOM 727 C CA . ALA A 1 88 ? -8.116 -3.166 -0.590 1.00 91.19 88 ALA A CA 1
ATOM 728 C C . ALA A 1 88 ? -7.136 -4.354 -0.560 1.00 91.19 88 ALA A C 1
ATOM 730 O O . ALA A 1 88 ? -7.470 -5.401 -0.010 1.00 91.19 88 ALA A O 1
ATOM 731 N N . LEU A 1 89 ? -5.915 -4.201 -1.085 1.00 89.62 89 LEU A N 1
ATOM 732 C CA . LEU A 1 89 ? -4.873 -5.238 -1.001 1.00 89.62 89 LEU A CA 1
ATOM 733 C C . LEU A 1 89 ? -4.375 -5.447 0.438 1.00 89.62 89 LEU A C 1
ATOM 735 O O . LEU A 1 89 ? -4.103 -6.575 0.842 1.00 89.62 89 LEU A O 1
ATOM 739 N N . LEU A 1 90 ? -4.306 -4.369 1.216 1.00 90.81 90 LEU A N 1
ATOM 740 C CA . LEU A 1 90 ? -3.930 -4.371 2.630 1.00 90.81 90 LEU A CA 1
ATOM 741 C C . LEU A 1 90 ? -5.061 -4.833 3.561 1.00 90.81 90 LEU A C 1
ATOM 743 O O . LEU A 1 90 ? -4.872 -4.891 4.775 1.00 90.81 90 LEU A O 1
ATOM 747 N N . SER A 1 91 ? -6.246 -5.166 3.040 1.00 87.88 91 SER A N 1
ATOM 748 C CA . SER A 1 91 ? -7.278 -5.851 3.838 1.00 87.88 91 SER A CA 1
ATOM 749 C C . SER A 1 91 ? -6.798 -7.221 4.335 1.00 87.88 91 SER A C 1
ATOM 751 O O . SER A 1 91 ? -7.269 -7.716 5.355 1.00 87.88 91 SER A O 1
ATOM 753 N N . ARG A 1 92 ? -5.828 -7.809 3.627 1.00 87.00 92 ARG A N 1
ATOM 754 C CA . ARG A 1 92 ? -5.079 -9.001 4.020 1.00 87.00 92 ARG A CA 1
ATOM 755 C C . ARG A 1 92 ? -3.689 -8.599 4.504 1.00 87.00 92 ARG A C 1
ATOM 757 O O . ARG A 1 92 ? -3.134 -7.610 4.034 1.00 87.00 92 ARG A O 1
ATOM 764 N N . ASP A 1 93 ? -3.119 -9.404 5.392 1.00 89.88 93 ASP A N 1
ATOM 765 C CA . ASP A 1 93 ? -1.730 -9.260 5.831 1.00 89.88 93 ASP A CA 1
ATOM 766 C C . ASP A 1 93 ? -0.780 -9.542 4.651 1.00 89.88 93 ASP A C 1
ATOM 768 O O . ASP A 1 93 ? -0.778 -10.650 4.101 1.00 89.88 93 ASP A O 1
ATOM 772 N N . LEU A 1 94 ? 0.008 -8.541 4.232 1.00 91.19 94 LEU A N 1
ATOM 773 C CA . LEU A 1 94 ? 0.945 -8.693 3.116 1.00 91.19 94 LEU A CA 1
ATOM 774 C C . LEU A 1 94 ? 2.052 -9.702 3.396 1.00 91.19 94 LEU A C 1
ATOM 776 O O . LEU A 1 94 ? 2.560 -10.292 2.445 1.00 91.19 94 LEU A O 1
ATOM 780 N N . VAL A 1 95 ? 2.449 -9.880 4.655 1.00 91.38 95 VAL A N 1
ATOM 781 C CA . VAL A 1 95 ? 3.472 -10.858 5.027 1.00 91.38 95 VAL A CA 1
ATOM 782 C C . VAL A 1 95 ? 2.910 -12.260 4.824 1.00 91.38 95 VAL A C 1
ATOM 784 O O . VAL A 1 95 ? 3.518 -13.074 4.129 1.00 91.38 95 VAL A O 1
ATOM 787 N N . ALA A 1 96 ? 1.702 -12.514 5.337 1.00 90.50 96 ALA A N 1
ATOM 788 C CA . ALA A 1 96 ? 1.022 -13.800 5.177 1.00 90.50 96 ALA A CA 1
ATOM 789 C C . ALA A 1 96 ? 0.655 -14.102 3.714 1.00 90.50 96 ALA A C 1
ATOM 791 O O . ALA A 1 96 ? 0.725 -15.248 3.276 1.00 90.50 96 ALA A O 1
ATOM 792 N N . ALA A 1 97 ? 0.281 -13.074 2.951 1.00 90.81 97 ALA A N 1
ATOM 793 C CA . ALA A 1 97 ? -0.058 -13.193 1.538 1.00 90.81 97 ALA A CA 1
ATOM 794 C C . ALA A 1 97 ? 1.165 -13.097 0.603 1.00 90.81 97 ALA A C 1
ATOM 796 O O . ALA A 1 97 ? 0.989 -12.991 -0.608 1.00 90.81 97 ALA A O 1
ATOM 797 N N . GLU A 1 98 ? 2.389 -13.098 1.139 1.00 91.06 98 GLU A N 1
ATOM 798 C CA . GLU A 1 98 ? 3.661 -12.950 0.412 1.00 91.06 98 GLU A CA 1
ATOM 799 C C . GLU A 1 98 ? 3.664 -11.817 -0.632 1.00 91.06 98 GLU A C 1
ATOM 801 O O . GLU A 1 98 ? 4.211 -11.946 -1.731 1.00 91.06 98 GLU A O 1
ATOM 806 N N . GLY A 1 99 ? 3.051 -10.681 -0.297 1.00 92.44 99 GLY A N 1
ATOM 807 C CA . GLY A 1 99 ? 2.977 -9.518 -1.171 1.00 92.44 99 GLY A CA 1
ATOM 808 C C . GLY A 1 99 ? 4.369 -9.055 -1.599 1.00 92.44 99 GLY A C 1
ATOM 809 O O . GLY A 1 99 ? 5.289 -8.973 -0.786 1.00 92.44 99 GLY A O 1
ATOM 810 N N . GLN A 1 100 ? 4.543 -8.739 -2.882 1.00 94.62 100 GLN A N 1
ATOM 811 C CA . GLN A 1 100 ? 5.841 -8.341 -3.430 1.00 94.62 100 GLN A CA 1
ATOM 812 C C . GLN A 1 100 ? 5.788 -6.947 -4.054 1.00 94.62 100 GLN A C 1
ATOM 814 O O . GLN A 1 100 ? 4.768 -6.522 -4.588 1.00 94.62 100 GLN A O 1
ATOM 819 N N . TYR A 1 101 ? 6.900 -6.217 -4.035 1.00 95.81 101 TYR A N 1
ATOM 820 C CA . TYR A 1 101 ? 7.015 -4.897 -4.653 1.00 95.81 101 TYR A CA 1
ATOM 821 C C . TYR A 1 101 ? 8.416 -4.643 -5.204 1.00 95.81 101 TYR A C 1
ATOM 823 O O . TYR A 1 101 ? 9.405 -5.195 -4.735 1.00 95.81 101 TYR A O 1
ATOM 831 N N . HIS A 1 102 ? 8.532 -3.754 -6.187 1.00 96.06 102 HIS A N 1
ATOM 832 C CA . HIS A 1 102 ? 9.838 -3.210 -6.558 1.00 96.06 102 HIS A CA 1
ATOM 833 C C . HIS A 1 102 ? 10.348 -2.292 -5.444 1.00 96.06 102 HIS A C 1
ATOM 835 O O . HIS A 1 102 ? 9.589 -1.468 -4.920 1.00 96.06 102 HIS A O 1
ATOM 841 N N . ARG A 1 103 ? 11.644 -2.363 -5.124 1.00 93.69 103 ARG A N 1
ATOM 842 C CA . ARG A 1 103 ? 12.258 -1.516 -4.088 1.00 93.69 103 ARG A CA 1
ATOM 843 C C . ARG A 1 103 ? 12.098 -0.031 -4.409 1.00 93.69 103 ARG A C 1
ATOM 845 O O . ARG A 1 103 ? 11.829 0.778 -3.521 1.00 93.69 103 ARG A O 1
ATOM 852 N N . SER A 1 104 ? 12.223 0.333 -5.682 1.00 94.19 104 SER A N 1
ATOM 853 C CA . SER A 1 104 ? 12.021 1.701 -6.145 1.00 94.19 104 SER A CA 1
ATOM 854 C C . SER A 1 104 ? 10.559 2.152 -6.031 1.00 94.19 104 SER A C 1
ATOM 856 O O . SER A 1 104 ? 10.316 3.298 -5.654 1.00 94.19 104 SER A O 1
ATOM 858 N N . CYS A 1 105 ? 9.591 1.265 -6.299 1.00 94.25 105 CYS A N 1
ATOM 859 C CA . CYS A 1 105 ? 8.163 1.548 -6.133 1.00 94.25 105 CYS A CA 1
ATOM 860 C C . CYS A 1 105 ? 7.826 1.780 -4.666 1.00 94.25 105 CYS A C 1
ATOM 862 O O . CYS A 1 105 ? 7.246 2.818 -4.361 1.00 94.25 105 CYS A O 1
ATOM 864 N N . TYR A 1 106 ? 8.263 0.886 -3.773 1.00 94.69 106 TYR A N 1
ATOM 865 C CA . TYR A 1 106 ? 8.092 1.059 -2.332 1.00 94.69 106 TYR A CA 1
ATOM 866 C C . TYR A 1 106 ? 8.662 2.396 -1.884 1.00 94.69 106 TYR A C 1
ATOM 868 O O . TYR A 1 106 ? 7.931 3.214 -1.345 1.00 94.69 106 TYR A O 1
ATOM 876 N N . ARG A 1 107 ? 9.926 2.682 -2.222 1.00 93.56 107 ARG A N 1
ATOM 877 C CA . ARG A 1 107 ? 10.576 3.944 -1.854 1.00 93.56 107 ARG A CA 1
ATOM 878 C C . ARG A 1 107 ? 9.822 5.165 -2.375 1.00 93.56 107 ARG A C 1
ATOM 880 O O . ARG A 1 107 ? 9.710 6.144 -1.656 1.00 93.56 107 ARG A O 1
ATOM 887 N N . SER A 1 108 ? 9.328 5.141 -3.613 1.00 93.19 108 SER A N 1
ATOM 888 C CA . SER A 1 108 ? 8.553 6.262 -4.166 1.00 93.19 108 SER A CA 1
ATOM 889 C C . SER A 1 108 ? 7.166 6.397 -3.538 1.00 93.19 108 SER A C 1
ATOM 891 O O . SER A 1 108 ? 6.660 7.505 -3.389 1.00 93.19 108 SER A O 1
ATOM 893 N N . TYR A 1 109 ? 6.557 5.274 -3.167 1.00 93.50 109 TYR A N 1
ATOM 894 C CA . TYR A 1 109 ? 5.210 5.226 -2.629 1.00 93.50 109 TYR A CA 1
ATOM 895 C C . TYR A 1 109 ? 5.179 5.622 -1.152 1.00 93.50 109 TYR A C 1
ATOM 897 O O . TYR A 1 109 ? 4.305 6.384 -0.755 1.00 93.50 109 TYR A O 1
ATOM 905 N N . THR A 1 110 ? 6.156 5.180 -0.362 1.00 92.50 110 THR A N 1
ATOM 906 C CA . THR A 1 110 ? 6.254 5.493 1.069 1.00 92.50 110 THR A CA 1
ATOM 907 C C . THR A 1 110 ? 6.918 6.835 1.351 1.00 92.50 110 THR A C 1
ATOM 909 O O . THR A 1 110 ? 6.850 7.328 2.473 1.00 92.50 110 THR A O 1
ATOM 912 N N . ARG A 1 111 ? 7.543 7.464 0.345 1.00 89.56 111 ARG A N 1
ATOM 913 C CA . ARG A 1 111 ? 8.070 8.824 0.476 1.00 89.56 111 ARG A CA 1
ATOM 914 C C . ARG A 1 111 ? 6.905 9.780 0.706 1.00 89.56 111 ARG A C 1
ATOM 916 O O . ARG A 1 111 ? 6.151 10.100 -0.214 1.00 89.56 111 ARG A O 1
ATOM 923 N N . THR A 1 112 ? 6.769 10.208 1.949 1.00 66.81 112 THR A N 1
ATOM 924 C CA . THR A 1 112 ? 5.844 11.246 2.375 1.00 66.81 112 THR A CA 1
ATOM 925 C C . THR A 1 112 ? 6.185 12.540 1.640 1.00 66.81 112 THR A C 1
ATOM 927 O O . THR A 1 112 ? 7.287 13.077 1.753 1.00 66.81 112 THR A O 1
ATOM 930 N N . MET A 1 113 ? 5.236 13.043 0.849 1.00 56.94 113 MET A N 1
ATOM 931 C CA . MET A 1 113 ? 5.121 14.493 0.693 1.00 56.94 113 MET A CA 1
ATOM 932 C C . MET A 1 113 ? 4.773 15.044 2.084 1.00 56.94 113 MET A C 1
ATOM 934 O O . MET A 1 113 ? 4.039 14.358 2.803 1.00 56.94 113 MET A O 1
ATOM 938 N N . PRO A 1 114 ? 5.284 16.216 2.498 1.00 50.66 114 PRO A N 1
ATOM 939 C CA . PRO A 1 114 ? 4.809 16.877 3.705 1.00 50.66 114 PRO A CA 1
ATOM 940 C C . PRO A 1 114 ? 3.323 17.188 3.513 1.00 50.66 114 PRO A C 1
ATOM 942 O O . PRO A 1 114 ? 2.952 18.183 2.900 1.00 50.66 114 PRO A O 1
ATOM 945 N N . GLN A 1 115 ? 2.470 16.275 3.966 1.00 50.62 115 GLN A N 1
ATOM 946 C CA . GLN A 1 115 ? 1.055 16.535 4.117 1.00 50.62 115 GLN A CA 1
ATOM 947 C C . GLN A 1 115 ? 0.938 17.419 5.348 1.00 50.62 115 GLN A C 1
ATOM 949 O O . GLN A 1 115 ? 1.465 17.086 6.412 1.00 50.62 115 GLN A O 1
ATOM 954 N N . VAL A 1 116 ? 0.290 18.569 5.175 1.00 50.41 116 VAL A N 1
ATOM 955 C CA . VAL A 1 116 ? -0.253 19.344 6.284 1.00 50.41 116 VAL A CA 1
ATOM 956 C C . VAL A 1 116 ? -1.154 18.372 7.018 1.00 50.41 116 VAL A C 1
ATOM 958 O O . VAL A 1 116 ? -2.217 18.037 6.512 1.00 50.41 116 VAL A O 1
ATOM 961 N N . ILE A 1 117 ? -0.680 17.843 8.142 1.00 53.53 117 ILE A N 1
ATOM 962 C CA . ILE A 1 117 ? -1.505 17.098 9.081 1.00 53.53 117 ILE A CA 1
ATOM 963 C C . ILE A 1 117 ? -2.629 18.084 9.413 1.00 53.53 117 ILE A C 1
ATOM 965 O O . ILE A 1 117 ? -2.327 19.115 10.029 1.00 53.53 117 ILE A O 1
ATOM 969 N N . PRO A 1 118 ? -3.893 17.878 8.988 1.00 47.59 118 PRO A N 1
ATOM 970 C CA . PRO A 1 118 ? -4.968 18.518 9.716 1.00 47.59 118 PRO A CA 1
ATOM 971 C C . PRO A 1 118 ? -4.769 17.967 11.116 1.00 47.59 118 PRO A C 1
ATOM 973 O O . PRO A 1 118 ? -4.803 16.750 11.291 1.00 47.59 118 PRO A O 1
ATOM 976 N N . LYS A 1 119 ? -4.401 18.829 12.070 1.00 46.34 119 LYS A N 1
ATOM 977 C CA . LYS A 1 119 ? -4.428 18.443 13.473 1.00 46.34 119 LYS A CA 1
ATOM 978 C C . LYS A 1 119 ? -5.789 17.795 13.657 1.00 46.34 119 LYS A C 1
ATOM 980 O O . LYS A 1 119 ? -6.796 18.489 13.526 1.00 46.34 119 LYS A O 1
ATOM 985 N N . GLU A 1 120 ? -5.808 16.489 13.880 1.00 50.72 120 GLU A N 1
ATOM 986 C CA . GLU A 1 120 ? -6.920 15.882 14.574 1.00 50.72 120 GLU A CA 1
ATOM 987 C C . GLU A 1 120 ? -6.959 16.668 15.876 1.00 50.72 120 GLU A C 1
ATOM 989 O O . GLU A 1 120 ? -6.060 16.609 16.717 1.00 50.72 120 GLU A O 1
ATOM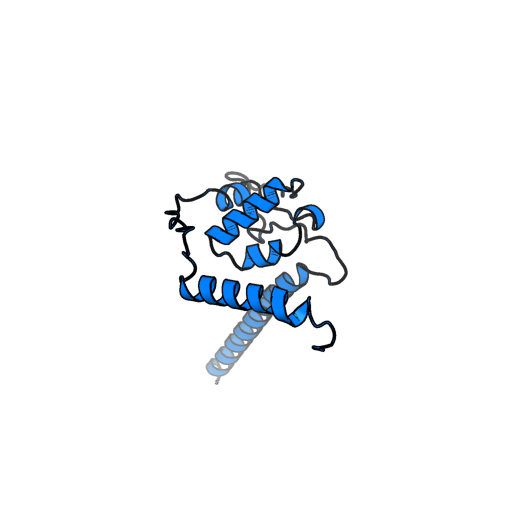 994 N N . THR A 1 121 ? -7.911 17.591 15.948 1.00 48.91 121 THR A N 1
ATOM 995 C CA . THR A 1 121 ? -8.364 18.113 17.215 1.00 48.91 121 THR A CA 1
ATOM 996 C C . THR A 1 121 ? -9.016 16.918 17.883 1.00 48.91 121 THR A C 1
ATOM 998 O O . THR A 1 121 ? -10.227 16.742 17.789 1.00 48.91 121 THR A O 1
ATOM 1001 N N . ASP A 1 122 ? -8.190 16.079 18.508 1.00 49.47 122 ASP A N 1
ATOM 1002 C CA . ASP A 1 122 ? -8.582 15.146 19.558 1.00 49.47 122 ASP A CA 1
ATOM 1003 C C . ASP A 1 122 ? -9.062 15.985 20.739 1.00 49.47 122 ASP A C 1
ATOM 1005 O O . ASP A 1 122 ? -8.377 16.211 21.732 1.00 49.47 122 ASP A O 1
ATOM 1009 N N . SER A 1 123 ? -10.226 16.575 20.537 1.00 55.25 123 SER A N 1
ATOM 1010 C CA . SER A 1 123 ? -11.063 17.196 21.535 1.00 55.25 123 SER A CA 1
ATOM 1011 C C . SER A 1 123 ? -12.435 17.331 20.884 1.00 55.25 123 SER A C 1
ATOM 1013 O O . SER A 1 123 ? -12.996 18.420 20.788 1.00 55.25 123 SER A O 1
ATOM 1015 N N . GLU A 1 124 ? -12.990 16.209 20.412 1.00 57.12 124 GLU A N 1
ATOM 1016 C CA . GLU A 1 124 ? -14.440 16.075 20.489 1.00 57.12 124 GLU A CA 1
ATOM 1017 C C . GLU A 1 124 ? -14.768 16.043 21.983 1.00 57.12 124 GLU A C 1
ATOM 1019 O O . GLU A 1 124 ? -14.839 14.994 22.622 1.00 57.12 124 GLU A O 1
ATOM 1024 N N . GLU A 1 125 ? -14.877 17.234 22.578 1.00 60.69 125 GLU A N 1
ATOM 1025 C CA . GLU A 1 125 ? -15.698 17.410 23.761 1.00 60.69 125 GLU A CA 1
ATOM 1026 C C . GLU A 1 125 ? -17.059 16.838 23.387 1.00 60.69 125 GLU A C 1
ATOM 1028 O O . GLU A 1 125 ? -17.823 17.446 22.634 1.00 60.69 125 GLU A O 1
ATOM 1033 N N . PHE A 1 126 ? -17.335 15.621 23.861 1.00 57.31 126 PHE A N 1
ATOM 1034 C CA . PHE A 1 126 ? -18.674 15.065 23.819 1.00 57.31 126 PHE A CA 1
ATOM 1035 C C . PHE A 1 126 ? -19.616 16.164 24.321 1.00 57.31 126 PHE A C 1
ATOM 1037 O O . PHE A 1 126 ? -19.358 16.704 25.404 1.00 57.31 126 PHE A O 1
ATOM 1044 N N . PRO A 1 127 ? -20.666 16.534 23.561 1.00 69.75 127 PRO A N 1
ATOM 1045 C CA . PRO A 1 127 ? -21.579 17.584 23.986 1.00 69.75 127 PRO A CA 1
ATOM 1046 C C . PRO A 1 127 ? -22.006 1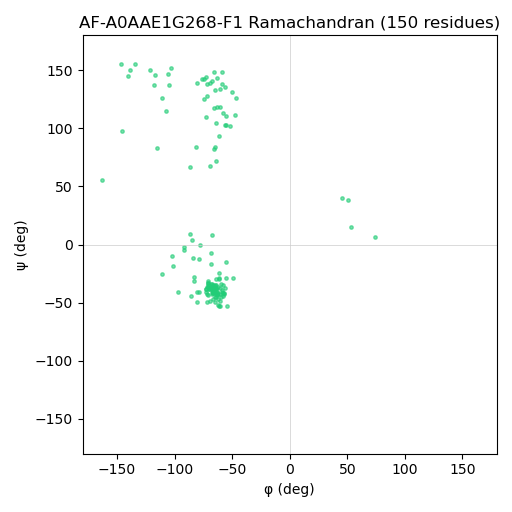7.274 25.417 1.00 69.75 127 PRO A C 1
ATOM 1048 O O . PRO A 1 127 ? -22.375 16.130 25.681 1.00 69.75 127 PRO A O 1
ATOM 1051 N N . GLY A 1 128 ? -21.950 18.236 26.345 1.00 65.31 128 GLY A N 1
ATOM 1052 C CA . GLY A 1 128 ? -22.259 17.978 27.764 1.00 65.31 128 GLY A CA 1
ATOM 1053 C C . GLY A 1 128 ? -23.585 17.226 27.968 1.00 65.31 128 GLY A C 1
ATOM 1054 O 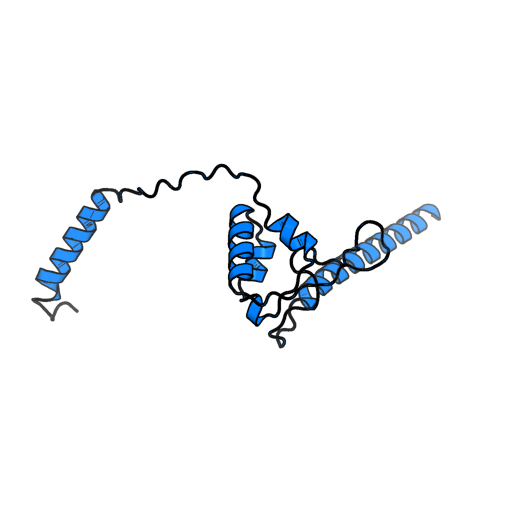O . GLY A 1 128 ? -23.696 16.374 28.837 1.00 65.31 128 GLY A O 1
ATOM 1055 N N . VAL A 1 129 ? -24.531 17.419 27.045 1.00 69.25 129 VAL A N 1
ATOM 1056 C CA . VAL A 1 129 ? -25.813 16.703 26.943 1.00 69.25 129 VAL A CA 1
ATOM 1057 C C . VAL A 1 129 ? -25.670 15.173 26.850 1.00 69.25 129 VAL A C 1
ATOM 1059 O O . VAL A 1 129 ? -26.487 14.443 27.407 1.00 69.25 129 VAL A O 1
ATOM 1062 N N . VAL A 1 130 ? -24.655 14.672 26.144 1.00 72.44 130 VAL A N 1
ATOM 1063 C CA . VAL A 1 130 ? -24.361 13.236 26.015 1.00 72.44 130 VAL A CA 1
ATOM 1064 C C . VAL A 1 130 ? -23.783 12.697 27.321 1.00 72.44 130 VAL A C 1
ATOM 1066 O O . VAL A 1 130 ? -24.136 11.605 27.751 1.00 72.44 130 VAL A O 1
ATOM 1069 N N . LYS A 1 131 ? -22.937 13.474 27.999 1.00 78.25 131 LYS A N 1
ATOM 1070 C CA . LYS A 1 131 ? -22.415 13.092 29.314 1.00 78.25 131 LYS A CA 1
ATOM 1071 C C . LYS A 1 131 ? -23.543 13.005 30.349 1.00 78.25 131 LYS A C 1
ATOM 1073 O O . LYS A 1 131 ? -23.652 11.997 31.041 1.00 78.25 131 LYS A O 1
ATOM 1078 N N . ASP A 1 132 ? -24.436 13.990 30.359 1.00 83.75 132 ASP A N 1
ATOM 1079 C CA . ASP A 1 132 ? -25.606 14.020 31.242 1.00 83.75 132 ASP A CA 1
ATOM 1080 C C . ASP A 1 132 ? -26.562 12.845 30.984 1.00 83.75 132 ASP A C 1
ATOM 1082 O O . ASP A 1 132 ? -27.170 12.310 31.915 1.00 83.75 132 ASP A O 1
ATOM 1086 N N . SER A 1 133 ? -26.726 12.425 29.724 1.00 83.25 133 SER A N 1
ATOM 1087 C CA . SER A 1 133 ? -27.566 11.268 29.399 1.00 83.25 133 SER A CA 1
ATOM 1088 C C . SER A 1 133 ? -26.926 9.950 29.839 1.00 83.25 133 SER A C 1
ATOM 1090 O O . SER A 1 133 ? -27.636 9.084 30.357 1.00 83.25 133 SER A O 1
ATOM 1092 N N . PHE A 1 134 ? -25.599 9.816 29.732 1.00 86.44 134 PHE A N 1
ATOM 1093 C CA . PHE A 1 134 ? -24.870 8.665 30.272 1.00 86.44 134 PHE A CA 1
ATOM 1094 C C . PHE A 1 134 ? -24.935 8.595 31.800 1.00 86.44 134 PHE A C 1
ATOM 1096 O O . PHE A 1 134 ? -25.151 7.511 32.338 1.00 86.44 134 PHE A O 1
ATOM 1103 N N . GLU A 1 135 ? -24.813 9.723 32.503 1.00 89.31 135 GLU A N 1
ATOM 1104 C CA . GLU A 1 135 ? -24.923 9.761 33.968 1.00 89.31 135 GLU A CA 1
ATOM 1105 C C . GLU A 1 135 ? -26.320 9.334 34.445 1.00 89.31 135 GLU A C 1
ATOM 1107 O O . GLU A 1 135 ? -26.439 8.511 35.355 1.00 89.31 135 GLU A O 1
ATOM 1112 N N . LYS A 1 136 ? -27.382 9.798 33.773 1.00 87.38 136 LYS A N 1
ATOM 1113 C CA . LYS A 1 136 ? -28.766 9.385 34.070 1.00 87.38 136 LYS A CA 1
ATOM 1114 C C . LYS A 1 136 ? -29.011 7.901 33.811 1.00 87.38 136 LYS A C 1
ATOM 1116 O O . LYS A 1 136 ? -29.658 7.239 34.619 1.00 87.38 136 LYS A O 1
ATOM 1121 N N . LEU A 1 137 ? -28.488 7.369 32.705 1.00 90.25 137 LEU A N 1
ATOM 1122 C CA . LEU A 1 137 ? -28.591 5.942 32.397 1.00 90.25 137 LEU A CA 1
ATOM 1123 C C . LEU A 1 137 ? -27.858 5.098 33.447 1.00 90.25 137 LEU A C 1
ATOM 1125 O O . LEU A 1 137 ? -28.358 4.058 33.872 1.00 90.25 137 LEU A O 1
ATOM 1129 N N . PHE A 1 138 ? -26.687 5.557 33.886 1.00 90.06 138 PHE A N 1
ATOM 1130 C CA . PHE A 1 138 ? -25.890 4.864 34.888 1.00 90.06 138 PHE A CA 1
ATOM 1131 C C . PHE A 1 138 ? -26.582 4.830 36.257 1.00 90.06 138 PHE A C 1
ATOM 1133 O O . PHE A 1 138 ? -26.574 3.786 36.910 1.00 90.06 138 PHE A O 1
ATOM 1140 N N . ALA A 1 139 ? -27.218 5.933 36.667 1.00 87.88 139 ALA A N 1
ATOM 1141 C CA . ALA A 1 139 ? -28.025 5.987 37.887 1.00 87.88 139 ALA A CA 1
ATOM 1142 C C . ALA A 1 139 ? -29.199 4.998 37.827 1.00 87.88 139 ALA A C 1
ATOM 1144 O O . ALA A 1 139 ? -29.332 4.164 38.715 1.00 87.88 139 ALA A O 1
ATOM 1145 N N . TYR A 1 140 ? -29.960 4.993 36.727 1.00 85.38 140 TYR A N 1
ATOM 1146 C CA . TYR A 1 140 ? -31.079 4.064 36.533 1.00 85.38 140 TYR A CA 1
ATOM 1147 C C . TYR A 1 140 ? -30.654 2.589 36.607 1.00 85.38 140 TYR A C 1
ATOM 1149 O O . TYR A 1 140 ? -31.293 1.782 37.275 1.00 85.38 140 TYR A O 1
ATOM 1157 N N . ILE A 1 141 ? -29.545 2.217 35.962 1.00 86.25 141 ILE A N 1
ATOM 1158 C CA . ILE A 1 141 ? -29.051 0.834 36.020 1.00 86.25 141 ILE A CA 1
ATOM 1159 C C . ILE A 1 141 ? -28.663 0.455 37.456 1.00 86.25 141 ILE A C 1
ATOM 1161 O O . ILE A 1 141 ? -28.942 -0.659 37.901 1.00 86.25 141 ILE A O 1
ATOM 1165 N N . ARG A 1 142 ? -28.019 1.366 38.192 1.00 82.81 142 ARG A N 1
ATOM 1166 C CA . ARG A 1 142 ? -27.584 1.085 39.564 1.00 82.81 142 ARG A CA 1
ATOM 1167 C C . ARG A 1 142 ? -28.732 0.995 40.550 1.00 82.81 142 ARG A C 1
ATOM 1169 O O . ARG A 1 142 ? -28.707 0.096 41.380 1.00 82.81 142 ARG A O 1
ATOM 1176 N N . GLU A 1 143 ? -29.678 1.915 40.457 1.00 83.12 143 GLU A N 1
ATOM 1177 C CA . GLU A 1 143 ? -30.752 2.064 41.435 1.00 83.12 143 GLU A CA 1
ATOM 1178 C C . GLU A 1 143 ? -31.929 1.139 41.114 1.00 83.12 143 GLU A C 1
ATOM 1180 O O . GLU A 1 143 ? -32.400 0.433 41.994 1.00 83.12 143 GLU A O 1
ATOM 1185 N N . ASP A 1 144 ? -32.361 1.046 39.854 1.00 75.12 144 ASP A N 1
ATOM 1186 C CA . ASP A 1 144 ? -33.562 0.276 39.505 1.00 75.12 144 ASP A CA 1
ATOM 1187 C C . ASP A 1 144 ? -33.252 -1.138 39.005 1.00 75.12 144 ASP A C 1
ATOM 1189 O O . ASP A 1 144 ? -33.945 -2.087 39.370 1.00 75.12 144 ASP A O 1
ATOM 1193 N N . VAL A 1 145 ? -32.216 -1.322 38.181 1.00 77.06 145 VAL A N 1
ATOM 1194 C CA . VAL A 1 145 ? -31.957 -2.636 37.557 1.00 77.06 145 VAL A CA 1
ATOM 1195 C C . VAL A 1 145 ? -31.236 -3.588 38.515 1.00 77.06 145 VAL A C 1
ATOM 1197 O O . VAL A 1 145 ? -31.566 -4.774 38.567 1.00 77.06 145 VAL A O 1
ATOM 1200 N N . PHE A 1 146 ? -30.262 -3.095 39.288 1.00 73.44 146 PHE A N 1
ATOM 1201 C CA . PHE A 1 146 ? -29.521 -3.944 40.226 1.00 73.44 146 PHE A CA 1
ATOM 1202 C C . PHE A 1 146 ? -30.230 -4.162 41.568 1.00 73.44 146 PHE A C 1
ATOM 1204 O O . PHE A 1 146 ? -30.082 -5.246 42.134 1.00 73.44 146 PHE A O 1
ATOM 1211 N N . GLU A 1 147 ? -31.014 -3.203 42.070 1.00 68.69 147 GLU A N 1
ATOM 1212 C CA . GLU A 1 147 ? -31.755 -3.393 43.329 1.00 68.69 147 GLU A CA 1
ATOM 1213 C C . GLU A 1 147 ? -33.087 -4.134 43.120 1.00 68.69 147 GLU A C 1
ATOM 1215 O O . GLU A 1 147 ? -33.504 -4.891 43.999 1.00 68.69 147 GLU A O 1
ATOM 1220 N N . ASN A 1 148 ? -33.710 -4.024 41.936 1.00 62.22 148 ASN A N 1
ATOM 1221 C CA . ASN A 1 148 ? -34.906 -4.785 41.566 1.00 62.22 148 ASN A CA 1
ATOM 1222 C C . ASN A 1 148 ? -34.637 -5.742 40.387 1.00 62.22 148 ASN A C 1
ATOM 1224 O O . ASN A 1 148 ? -35.049 -5.475 39.256 1.00 62.22 148 ASN A O 1
ATOM 1228 N N . PRO A 1 149 ? -34.079 -6.946 40.632 1.00 63.78 149 PRO A N 1
ATOM 1229 C CA . PRO A 1 149 ? -33.771 -7.931 39.584 1.00 63.78 149 PRO A CA 1
ATOM 1230 C C . PRO A 1 149 ? -35.012 -8.541 38.897 1.00 63.78 149 PRO A C 1
ATOM 1232 O O . PRO A 1 149 ? -34.895 -9.498 38.137 1.00 63.78 149 PRO A O 1
ATOM 1235 N N . ARG A 1 150 ? -36.215 -8.026 39.183 1.00 61.41 150 ARG A N 1
ATOM 1236 C CA . ARG A 1 150 ? -37.477 -8.402 38.528 1.00 61.41 150 ARG A CA 1
ATOM 1237 C C . ARG A 1 150 ? -37.822 -7.518 37.328 1.00 61.41 150 ARG A C 1
ATOM 1239 O O . ARG A 1 150 ? -38.846 -7.760 36.700 1.00 61.41 150 ARG A O 1
ATOM 1246 N N . VAL A 1 151 ? -37.011 -6.505 37.018 1.00 60.31 151 VAL A N 1
ATOM 1247 C CA . VAL A 1 151 ? -37.163 -5.687 35.807 1.00 60.31 151 VAL A CA 1
ATOM 1248 C C . VAL A 1 151 ? -36.429 -6.365 34.643 1.00 60.31 151 VAL A C 1
ATOM 1250 O O . VAL A 1 151 ? -35.417 -5.864 34.163 1.00 60.31 151 VAL A O 1
ATOM 1253 N N . ILE A 1 152 ? -36.929 -7.535 34.230 1.00 54.91 152 ILE A N 1
ATOM 1254 C CA . ILE A 1 152 ? -36.808 -8.121 32.881 1.00 54.91 152 ILE A CA 1
ATOM 1255 C C . ILE A 1 152 ? -38.108 -8.877 32.605 1.00 54.91 152 ILE A C 1
ATOM 1257 O O . ILE A 1 152 ? -38.486 -9.709 33.462 1.00 54.91 152 ILE A O 1
#

Secondary structure (DSSP, 8-state):
-HHHHHHHHHHHHHHHHHHHHHHHHHHHHHHT--TT-SS--SSBTTTSS--B-TTSSSBPPEEE---HHHHHHHHHHHHHHT-HHHHHHTTS-TTTTT-EEEHHHHHHHH-----------------HHHHHHHHHHHHHIIIIITT-TT--

Organism: Petrolisthes cinctipes (NCBI:txid88211)

Foldseek 3Di:
DVVVVVVVVVVVVVVVVVVVVVVVVVVLVPQQDDVPALAGPLAAQQPSDWDADPPDPHTQHKDWDQDQVLLVLQCVLCVVVVVVSSVVVSVDRSNRRRHIHGPVSSCVSSPDDPDPPPPPPPDPVPPVVVVVVVVVVVCCCVPPCVVPVVPD

Solvent-accessible surface area (backbone atoms only — not comparable to full-atom values): 9022 Å² total; per-residue (Å²): 111,78,66,58,56,53,50,51,55,51,52,53,50,53,49,53,50,50,50,53,49,50,48,52,53,51,46,55,61,47,61,57,51,53,98,84,50,78,51,43,53,100,46,23,74,86,70,74,50,93,49,63,38,88,99,48,94,48,68,53,65,72,43,67,40,77,49,69,68,60,48,52,48,52,48,53,42,22,61,78,65,65,36,63,67,57,45,59,62,60,75,45,60,39,49,79,19,50,33,24,27,37,65,66,54,50,55,63,62,58,52,74,71,91,68,80,71,75,73,76,70,89,65,78,70,69,55,67,70,58,55,55,51,51,54,53,52,51,48,46,46,58,60,50,46,66,72,38,79,74,80,116

Mean predicted aligned error: 17.62 Å

Radius of gyration: 27.49 Å; Cα contacts (8 Å, |Δi|>4): 111; chains: 1; bounding box: 58×41×94 Å